Protein AF-A0A8J7GEV7-F1 (afdb_monomer)

Nearest PDB structures (foldseek):
  5o51-assembly1_A  TM=1.898E-01  e=5.907E-01  Aspergillus fumigatus Af293
  7d2l-assembly1_A  TM=5.134E-01  e=9.562E+00  Lachnospiraceae bacterium ND2006
  5g48-assembly2_A-3  TM=2.652E-01  e=6.012E+00  Helicobacter pylori 26695

Organism: NCBI:txid619741

Structure (mmCIF, N/CA/C/O backbone):
data_AF-A0A8J7GEV7-F1
#
_entry.id   AF-A0A8J7GEV7-F1
#
loop_
_atom_site.group_PDB
_atom_site.id
_atom_site.type_symbol
_atom_site.label_atom_id
_atom_site.label_alt_id
_atom_site.label_comp_id
_atom_site.label_asym_id
_atom_site.label_entity_id
_atom_site.label_seq_id
_atom_site.pdbx_PDB_ins_code
_atom_site.Cartn_x
_atom_site.Cartn_y
_atom_site.Cartn_z
_atom_site.occupancy
_atom_site.B_iso_or_equiv
_atom_site.auth_seq_id
_atom_site.auth_comp_id
_atom_site.auth_asym_id
_atom_site.auth_atom_id
_atom_site.pdbx_PDB_model_num
ATOM 1 N N . MET A 1 1 ? -17.402 -23.099 -0.673 1.00 46.50 1 MET A N 1
ATOM 2 C CA . MET A 1 1 ? -16.917 -21.732 -0.405 1.00 46.50 1 MET A CA 1
ATOM 3 C C . MET A 1 1 ? -16.219 -21.766 0.934 1.00 46.50 1 MET A C 1
ATOM 5 O O . MET A 1 1 ? -16.888 -21.851 1.955 1.00 46.50 1 MET A O 1
ATOM 9 N N . THR A 1 2 ? -14.894 -21.843 0.924 1.00 47.38 2 THR A N 1
ATOM 10 C CA . THR A 1 2 ? -14.073 -21.653 2.123 1.00 47.38 2 THR A CA 1
ATOM 11 C C . THR A 1 2 ? -14.200 -20.180 2.526 1.00 47.38 2 THR A C 1
ATOM 13 O O . THR A 1 2 ? -14.180 -19.332 1.633 1.00 47.38 2 THR A O 1
ATOM 16 N N . PRO A 1 3 ? -14.414 -19.838 3.805 1.00 52.75 3 PRO A N 1
ATOM 17 C CA . PRO A 1 3 ? -14.437 -18.439 4.215 1.00 52.75 3 PRO A CA 1
ATOM 18 C C . PRO A 1 3 ? -13.064 -17.811 3.948 1.00 52.75 3 PRO A C 1
ATOM 20 O O . PRO A 1 3 ? -12.054 -18.326 4.431 1.00 52.75 3 PRO A O 1
ATOM 23 N N . LEU A 1 4 ? -13.038 -16.704 3.195 1.00 63.97 4 LEU A N 1
ATOM 24 C CA . LEU A 1 4 ? -11.862 -15.839 3.093 1.00 63.97 4 LEU A CA 1
ATOM 25 C C . LEU A 1 4 ? -11.499 -15.418 4.514 1.00 63.97 4 LEU A C 1
ATOM 27 O O . LEU A 1 4 ? -12.257 -14.713 5.180 1.00 63.97 4 LEU A O 1
ATOM 31 N N . THR A 1 5 ? -10.388 -15.942 5.013 1.00 82.50 5 THR A N 1
ATOM 32 C CA . THR A 1 5 ? -9.914 -15.615 6.353 1.00 82.50 5 THR A CA 1
ATOM 33 C C . THR A 1 5 ? -8.869 -14.526 6.193 1.00 82.50 5 THR A C 1
ATOM 35 O O . THR A 1 5 ? -7.864 -14.732 5.514 1.00 82.50 5 THR A O 1
ATOM 38 N N . ALA A 1 6 ? -9.130 -13.369 6.795 1.00 89.56 6 ALA A N 1
ATOM 39 C CA . ALA A 1 6 ? -8.178 -12.273 6.864 1.00 89.56 6 ALA A CA 1
ATOM 40 C C . ALA A 1 6 ? -7.364 -12.396 8.160 1.00 89.56 6 ALA A C 1
ATOM 42 O O . ALA A 1 6 ? -7.912 -12.722 9.213 1.00 89.56 6 ALA A O 1
ATOM 43 N N . THR A 1 7 ? -6.056 -12.167 8.087 1.00 93.94 7 THR A N 1
ATOM 44 C CA . THR A 1 7 ? -5.143 -12.200 9.237 1.00 93.94 7 THR A CA 1
ATOM 45 C C . THR A 1 7 ? -4.447 -10.853 9.355 1.00 93.94 7 THR A C 1
ATOM 47 O O . THR A 1 7 ? -3.793 -10.428 8.404 1.00 93.94 7 THR A O 1
ATOM 50 N N . ALA A 1 8 ? -4.573 -10.194 10.507 1.00 94.31 8 ALA A N 1
ATOM 51 C CA . ALA A 1 8 ? -3.779 -9.012 10.815 1.00 94.31 8 ALA A CA 1
ATOM 52 C C . ALA A 1 8 ? -2.306 -9.413 10.945 1.00 94.31 8 ALA A C 1
ATOM 54 O O . ALA A 1 8 ? -1.983 -10.358 11.668 1.00 94.31 8 ALA A O 1
ATOM 55 N N . LEU A 1 9 ? -1.430 -8.712 10.232 1.00 95.44 9 LEU A N 1
ATOM 56 C CA . LEU A 1 9 ? 0.014 -8.946 10.256 1.00 95.44 9 LEU A CA 1
ATOM 57 C C . LEU A 1 9 ? 0.753 -7.916 11.114 1.00 95.44 9 LEU A C 1
ATOM 59 O O . LEU A 1 9 ? 1.797 -8.225 11.678 1.00 95.44 9 LEU A O 1
ATOM 63 N N . GLY A 1 10 ? 0.192 -6.716 11.267 1.00 96.19 10 GLY A N 1
ATOM 64 C CA . GLY A 1 10 ? 0.720 -5.695 12.165 1.00 96.19 10 GLY A CA 1
ATOM 65 C C . GLY A 1 10 ? 0.343 -4.282 11.743 1.00 96.19 10 GLY A C 1
ATOM 66 O O . GLY A 1 10 ? -0.339 -4.075 10.739 1.00 96.19 10 GLY A O 1
ATOM 67 N N . THR A 1 11 ? 0.820 -3.308 12.512 1.00 97.94 11 THR A N 1
ATOM 68 C CA . THR A 1 11 ? 0.628 -1.880 12.239 1.00 97.94 11 THR A CA 1
ATOM 69 C C . THR A 1 11 ? 1.789 -1.354 11.403 1.00 97.94 11 THR A C 1
ATOM 71 O O . THR A 1 11 ? 2.949 -1.502 11.788 1.00 97.94 11 THR A O 1
ATOM 74 N N . LEU A 1 12 ? 1.488 -0.745 10.258 1.00 98.00 12 LEU A N 1
ATOM 75 C CA . LEU A 1 12 ? 2.449 -0.104 9.372 1.00 98.00 12 LEU A CA 1
ATOM 76 C C . LEU A 1 12 ? 3.213 1.004 10.093 1.00 98.00 12 LEU A C 1
ATOM 78 O O . LEU A 1 12 ? 2.644 1.797 10.845 1.00 98.00 12 LEU A O 1
ATOM 82 N N . ASP A 1 13 ? 4.502 1.092 9.790 1.00 98.00 13 ASP A N 1
ATOM 83 C CA . ASP A 1 13 ? 5.324 2.205 10.233 1.00 98.00 13 ASP A CA 1
ATOM 84 C C . ASP A 1 13 ? 5.053 3.417 9.334 1.00 98.00 13 ASP A C 1
ATOM 86 O O . ASP A 1 13 ? 5.380 3.430 8.137 1.00 98.00 13 ASP A O 1
ATOM 90 N N . THR A 1 14 ? 4.380 4.417 9.903 1.00 97.88 14 THR A N 1
ATOM 91 C CA . THR A 1 14 ? 3.931 5.602 9.173 1.00 97.88 14 THR A CA 1
ATOM 92 C C . THR A 1 14 ? 4.368 6.891 9.851 1.00 97.88 14 THR A C 1
ATOM 94 O O . THR A 1 14 ? 4.453 6.986 11.072 1.00 97.88 14 THR A O 1
ATOM 97 N N . HIS A 1 15 ? 4.616 7.913 9.036 1.00 96.88 15 HIS A N 1
ATOM 98 C CA . HIS A 1 15 ? 4.834 9.281 9.486 1.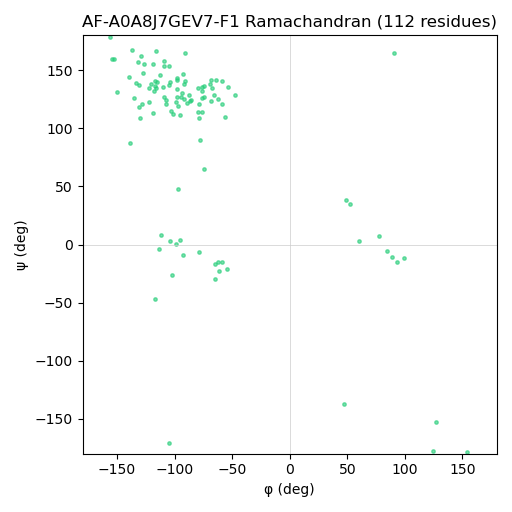00 96.88 15 HIS A CA 1
ATOM 99 C C . HIS A 1 15 ? 3.617 10.136 9.129 1.00 96.88 15 HIS A C 1
ATOM 101 O O . HIS A 1 15 ? 3.289 10.274 7.947 1.00 96.88 15 HIS A O 1
ATOM 107 N N . GLU A 1 16 ? 2.979 10.734 10.133 1.00 96.31 16 GLU A N 1
ATOM 108 C CA . GLU A 1 16 ? 1.834 11.625 9.941 1.00 96.31 16 GLU A CA 1
ATOM 109 C C . GLU A 1 16 ? 2.282 13.035 9.515 1.00 96.31 16 GLU A C 1
ATOM 111 O O . GLU A 1 16 ? 3.214 13.604 10.086 1.00 96.31 16 GLU A O 1
ATOM 116 N N . ALA A 1 17 ? 1.623 13.605 8.507 1.00 95.12 17 ALA A N 1
ATOM 117 C CA . ALA A 1 17 ? 1.741 15.013 8.132 1.00 95.12 17 ALA A CA 1
ATOM 118 C C . ALA A 1 17 ? 0.419 15.499 7.528 1.00 95.12 17 ALA A C 1
ATOM 120 O O . ALA A 1 17 ? -0.134 14.840 6.651 1.00 95.12 17 ALA A O 1
ATOM 121 N N . ASP A 1 18 ? -0.083 16.643 7.997 1.00 93.69 18 ASP A N 1
ATOM 122 C CA . ASP A 1 18 ? -1.315 17.274 7.496 1.00 93.69 18 ASP A CA 1
ATOM 123 C C . ASP A 1 18 ? -2.543 16.336 7.467 1.00 93.69 18 ASP A C 1
ATOM 125 O O . ASP A 1 18 ? -3.392 16.418 6.582 1.00 93.69 18 ASP A O 1
ATOM 129 N N . GLY A 1 19 ? -2.643 15.425 8.444 1.00 91.56 19 GLY A N 1
ATOM 130 C CA . GLY A 1 19 ? -3.728 14.439 8.546 1.00 91.56 19 GLY A CA 1
ATOM 131 C C . GLY A 1 19 ? -3.607 13.244 7.592 1.00 91.56 19 GLY A C 1
ATOM 132 O O . GLY A 1 19 ? -4.528 12.433 7.509 1.00 91.56 19 GLY A O 1
ATOM 133 N N . LEU A 1 20 ? -2.488 13.124 6.874 1.00 94.06 20 LEU A N 1
ATOM 134 C CA . LEU A 1 20 ? -2.150 12.002 6.001 1.00 94.06 20 LEU A CA 1
ATOM 135 C C . LEU A 1 20 ? -1.021 11.174 6.613 1.00 94.06 20 LEU A C 1
ATOM 137 O O . LEU A 1 20 ? -0.180 11.694 7.345 1.00 94.06 20 LEU A O 1
ATOM 141 N N . HIS A 1 21 ? -0.952 9.891 6.267 1.00 97.19 21 HIS A N 1
ATOM 142 C CA . HIS A 1 21 ? 0.046 8.971 6.810 1.00 97.19 21 HIS A CA 1
ATOM 143 C C . HIS A 1 21 ? 0.938 8.419 5.708 1.00 97.19 21 HIS A C 1
ATOM 145 O O . HIS A 1 21 ? 0.488 7.662 4.853 1.00 97.19 21 HIS A O 1
ATOM 151 N N . ARG A 1 22 ? 2.221 8.777 5.720 1.00 97.44 22 ARG A N 1
ATOM 152 C CA . ARG A 1 22 ? 3.194 8.239 4.765 1.00 97.44 22 ARG A CA 1
ATOM 153 C C . ARG A 1 22 ? 3.761 6.936 5.284 1.00 97.44 22 ARG A C 1
ATOM 155 O O . ARG A 1 22 ? 4.391 6.953 6.339 1.00 97.44 22 ARG A O 1
ATOM 162 N N . VAL A 1 23 ? 3.655 5.858 4.515 1.00 97.19 23 VAL A N 1
ATOM 163 C CA . VAL A 1 23 ? 4.376 4.615 4.819 1.00 97.19 23 VAL A CA 1
ATOM 164 C C . VAL A 1 23 ? 5.871 4.843 4.617 1.00 97.19 23 VAL A C 1
ATOM 166 O O . VAL A 1 23 ? 6.314 5.283 3.554 1.00 97.19 23 VAL A O 1
ATOM 169 N N . ILE A 1 24 ? 6.662 4.600 5.660 1.00 95.19 24 ILE A N 1
ATOM 170 C CA . ILE A 1 24 ? 8.084 4.951 5.663 1.00 95.19 24 ILE A CA 1
ATOM 171 C C . ILE A 1 24 ? 8.838 4.147 4.596 1.00 95.19 24 ILE A C 1
ATOM 173 O O . ILE A 1 24 ? 8.565 2.976 4.361 1.00 95.19 24 ILE A O 1
ATOM 177 N N . SER A 1 25 ? 9.803 4.781 3.924 1.00 93.62 25 SER A N 1
ATOM 178 C CA . SER A 1 25 ? 10.689 4.153 2.925 1.00 93.62 25 SER A CA 1
ATOM 179 C C . SER A 1 25 ? 10.006 3.533 1.695 1.00 93.62 25 SER A C 1
ATOM 181 O O . SER A 1 25 ? 10.709 2.972 0.852 1.00 93.62 25 SER A O 1
ATOM 183 N N . LEU A 1 26 ? 8.680 3.638 1.558 1.00 97.31 26 LEU A N 1
ATOM 184 C CA . LEU A 1 26 ? 7.937 3.161 0.396 1.00 97.31 26 LEU A CA 1
ATOM 185 C C . LEU A 1 26 ? 7.515 4.319 -0.508 1.00 97.31 26 LEU A C 1
ATOM 187 O O . LEU A 1 26 ? 7.086 5.384 -0.055 1.00 97.31 26 LEU A O 1
ATOM 191 N N . CYS A 1 27 ? 7.618 4.079 -1.808 1.00 97.25 27 CYS A N 1
ATOM 192 C CA . CYS A 1 27 ? 7.100 4.950 -2.848 1.00 97.25 27 CYS A CA 1
ATOM 193 C C . CYS A 1 27 ? 6.248 4.154 -3.836 1.00 97.25 27 CYS A C 1
ATOM 195 O O . CYS A 1 27 ? 6.323 2.925 -3.906 1.00 97.25 27 CYS A O 1
ATOM 197 N N . LEU A 1 28 ? 5.434 4.878 -4.589 1.00 96.94 28 LEU A N 1
ATOM 198 C CA . LEU A 1 28 ? 4.639 4.376 -5.691 1.00 96.94 28 LEU A CA 1
ATOM 199 C C . LEU A 1 28 ? 5.207 4.926 -6.989 1.00 96.94 28 LEU A C 1
ATOM 201 O O . LEU A 1 28 ? 5.530 6.108 -7.069 1.00 96.94 28 LEU A O 1
ATOM 205 N N . HIS A 1 29 ? 5.334 4.059 -7.981 1.00 96.38 29 HIS A N 1
ATOM 206 C CA . HIS A 1 29 ? 5.689 4.436 -9.339 1.00 96.38 29 HIS A CA 1
ATOM 207 C C . HIS A 1 29 ? 4.470 4.268 -10.237 1.00 96.38 29 HIS A C 1
ATOM 209 O O . HIS A 1 29 ? 3.875 3.192 -10.227 1.00 96.38 29 HIS A O 1
ATOM 215 N N . ASP A 1 30 ? 4.096 5.302 -10.976 1.00 95.31 30 ASP A N 1
ATOM 216 C CA . ASP A 1 30 ? 3.030 5.214 -11.970 1.00 95.31 30 ASP A CA 1
ATOM 217 C C . ASP A 1 30 ? 3.591 4.725 -13.307 1.00 95.31 30 ASP A C 1
ATOM 219 O O . ASP A 1 30 ? 4.509 5.317 -13.863 1.00 95.31 30 ASP A O 1
ATOM 223 N N . ASP A 1 31 ? 3.042 3.638 -13.843 1.00 90.44 31 ASP A N 1
ATOM 224 C CA . ASP A 1 31 ? 3.463 3.111 -15.147 1.00 90.44 31 ASP A CA 1
ATOM 225 C C . ASP A 1 31 ? 3.170 4.058 -16.323 1.00 90.44 31 ASP A C 1
ATOM 227 O O . ASP A 1 31 ? 3.723 3.871 -17.408 1.00 90.44 31 ASP A O 1
ATOM 231 N N . HIS A 1 32 ? 2.299 5.051 -16.133 1.00 89.50 32 HIS A N 1
ATOM 232 C CA . HIS A 1 32 ? 1.932 6.021 -17.163 1.00 89.50 32 HIS A CA 1
ATOM 233 C C . HIS A 1 32 ? 2.772 7.307 -17.146 1.00 89.50 32 HIS A C 1
ATOM 235 O O . HIS A 1 32 ? 2.675 8.093 -18.091 1.00 89.50 32 HIS A O 1
ATOM 241 N N . ASP A 1 33 ? 3.604 7.511 -16.123 1.00 90.44 33 ASP A N 1
ATOM 242 C CA . ASP A 1 33 ? 4.456 8.691 -15.960 1.00 90.44 33 ASP A CA 1
ATOM 243 C C . ASP A 1 33 ? 5.898 8.251 -15.652 1.00 90.44 33 ASP A C 1
ATOM 245 O O . ASP A 1 33 ? 6.183 7.755 -14.565 1.00 90.44 33 ASP A O 1
ATOM 249 N N . GLU A 1 34 ? 6.824 8.425 -16.606 1.00 79.00 34 GLU A N 1
ATOM 250 C CA . GLU A 1 34 ? 8.226 7.982 -16.466 1.00 79.00 34 GLU A CA 1
ATOM 251 C C . GLU A 1 34 ? 8.968 8.661 -15.299 1.00 79.00 34 GLU A C 1
ATOM 253 O O . GLU A 1 34 ? 9.934 8.095 -14.780 1.00 79.00 34 GLU A O 1
ATOM 258 N N . ASP A 1 35 ? 8.501 9.834 -14.857 1.00 86.44 35 ASP A N 1
ATOM 259 C CA . ASP A 1 35 ? 9.017 10.555 -13.689 1.00 86.44 35 ASP A CA 1
ATOM 260 C C . ASP A 1 35 ? 8.086 10.425 -12.460 1.00 86.44 35 ASP A C 1
ATOM 262 O O . ASP A 1 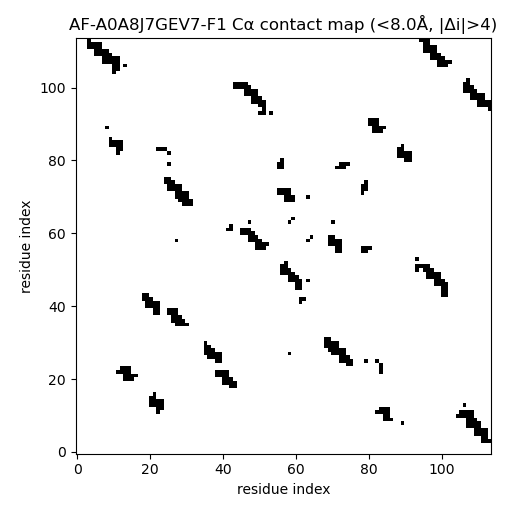35 ? 8.351 11.006 -11.399 1.00 86.44 35 ASP A O 1
ATOM 266 N N . GLY A 1 36 ? 7.006 9.646 -12.580 1.00 88.75 36 GLY A N 1
ATOM 267 C CA . GLY A 1 36 ? 5.893 9.528 -11.639 1.00 88.75 36 GLY A CA 1
ATOM 268 C C . GLY A 1 36 ? 6.233 8.737 -10.382 1.00 88.75 36 GLY A C 1
ATOM 269 O O . GLY A 1 36 ? 5.688 7.660 -10.145 1.00 88.75 36 GLY A O 1
ATOM 270 N N . VAL A 1 37 ? 7.151 9.252 -9.560 1.00 94.88 37 VAL A N 1
ATOM 271 C CA . VAL A 1 37 ? 7.494 8.682 -8.251 1.00 94.88 37 VAL A CA 1
ATOM 272 C C . VAL A 1 37 ? 6.815 9.473 -7.139 1.00 94.88 37 VAL A C 1
ATOM 274 O O . VAL A 1 37 ? 7.192 10.603 -6.825 1.00 94.88 37 VAL A O 1
ATOM 277 N N . TYR A 1 38 ? 5.864 8.836 -6.467 1.00 95.12 38 TYR A N 1
ATOM 278 C CA . TYR A 1 38 ? 5.087 9.426 -5.382 1.00 95.12 38 TYR A CA 1
ATOM 279 C C . TYR A 1 38 ? 5.411 8.757 -4.049 1.00 95.12 38 TYR A C 1
ATOM 281 O O . TYR A 1 38 ? 5.675 7.560 -3.973 1.00 95.12 38 TYR A O 1
ATOM 289 N N . ALA A 1 39 ? 5.383 9.512 -2.954 1.00 96.19 39 ALA A N 1
ATOM 290 C CA . ALA A 1 39 ? 5.415 8.901 -1.628 1.00 96.19 39 ALA A CA 1
ATOM 291 C C . ALA A 1 39 ? 4.104 8.142 -1.372 1.00 96.19 39 ALA A C 1
ATOM 293 O O . ALA A 1 39 ? 3.033 8.622 -1.747 1.00 96.19 39 ALA A O 1
ATOM 294 N N . TYR A 1 40 ? 4.178 6.982 -0.713 1.00 97.06 40 TYR A N 1
ATOM 295 C CA . TYR A 1 40 ? 2.980 6.195 -0.426 1.00 97.06 40 TYR A CA 1
ATOM 296 C C . TYR A 1 40 ? 2.215 6.785 0.768 1.00 97.06 40 TYR A C 1
ATOM 298 O O . TYR A 1 40 ? 2.485 6.457 1.925 1.00 97.06 40 TYR A O 1
ATOM 306 N N . TRP A 1 41 ? 1.294 7.702 0.474 1.00 97.12 41 TRP A N 1
ATOM 307 C CA . TRP A 1 41 ? 0.398 8.323 1.449 1.00 97.12 41 TRP A CA 1
ATOM 308 C C . TRP A 1 41 ? -0.910 7.545 1.591 1.00 97.12 41 TRP A C 1
ATOM 310 O O . TRP A 1 41 ? -1.480 7.085 0.602 1.00 97.12 41 TRP A O 1
ATOM 320 N N . LEU A 1 42 ? -1.382 7.442 2.829 1.00 96.94 42 LEU A N 1
ATOM 321 C CA . LEU A 1 42 ? -2.641 6.832 3.230 1.00 96.94 42 LEU A CA 1
ATOM 322 C C . LEU A 1 42 ? -3.536 7.907 3.857 1.00 96.94 42 LEU A C 1
ATOM 324 O O . LEU A 1 42 ? -3.079 8.716 4.673 1.00 96.94 42 LEU A O 1
ATOM 328 N N . VAL A 1 43 ? -4.810 7.904 3.484 1.00 96.12 43 VAL A N 1
ATOM 329 C CA . VAL A 1 43 ? -5.823 8.871 3.911 1.00 96.12 43 VAL A CA 1
ATOM 330 C C . VAL A 1 43 ? -6.780 8.191 4.894 1.00 96.12 43 VAL A C 1
ATOM 332 O O . VAL A 1 43 ? -7.361 7.156 4.558 1.00 96.12 43 VAL A O 1
ATOM 335 N N . PRO A 1 44 ? -6.973 8.727 6.112 1.00 93.00 44 PRO A N 1
ATOM 336 C CA . PRO A 1 44 ? -7.909 8.151 7.073 1.00 93.00 44 PRO A CA 1
ATOM 33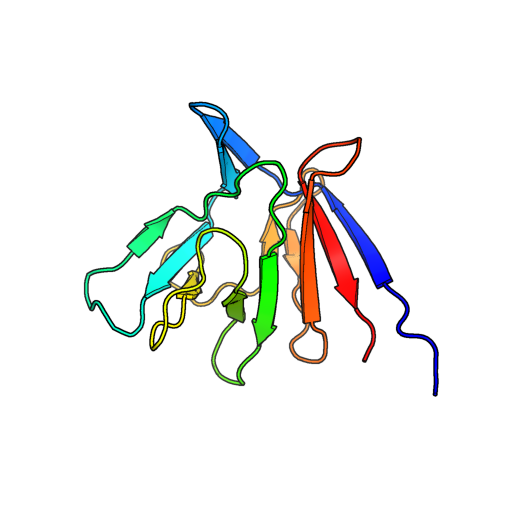7 C C . PRO A 1 44 ? -9.316 7.960 6.487 1.00 93.00 44 PRO A C 1
ATOM 339 O O . PRO A 1 44 ? -9.856 8.845 5.827 1.00 93.00 44 PRO A O 1
ATOM 342 N N . GLY A 1 45 ? -9.919 6.799 6.750 1.00 92.50 45 GLY A N 1
ATOM 343 C CA . GLY A 1 45 ? -11.228 6.414 6.208 1.00 92.50 45 GLY A CA 1
ATOM 344 C C . GLY A 1 45 ? -11.173 5.704 4.852 1.00 92.50 45 GLY A C 1
ATOM 345 O O . GLY A 1 45 ? -12.177 5.120 4.445 1.00 92.50 45 GLY A O 1
ATOM 346 N N . GLU A 1 46 ? -10.019 5.688 4.183 1.00 95.94 46 GLU A N 1
ATOM 347 C CA . GLU A 1 46 ? -9.812 4.901 2.969 1.00 95.94 46 GLU A CA 1
ATOM 348 C C . GLU A 1 46 ? -9.271 3.497 3.271 1.00 95.94 46 GLU A C 1
ATOM 350 O O . GLU A 1 46 ? -8.811 3.172 4.369 1.00 95.94 46 GLU A O 1
ATOM 355 N N . THR A 1 47 ? -9.364 2.633 2.266 1.00 95.88 47 THR A N 1
ATOM 356 C CA . THR A 1 47 ? -8.820 1.278 2.276 1.00 95.88 47 THR A CA 1
ATOM 357 C C . THR A 1 47 ? -8.035 1.076 0.996 1.00 95.88 47 THR A C 1
ATOM 359 O O . THR A 1 47 ? -8.516 1.438 -0.080 1.00 95.88 47 THR A O 1
ATOM 362 N N . TYR A 1 48 ? -6.865 0.458 1.115 1.00 97.25 48 TYR A N 1
ATOM 363 C CA . TYR A 1 48 ? -5.995 0.186 -0.020 1.00 97.25 48 TYR A CA 1
ATOM 364 C C . TYR A 1 48 ? -5.760 -1.309 -0.160 1.00 97.25 48 TYR A C 1
ATOM 366 O O . TYR A 1 48 ? -5.575 -2.021 0.827 1.00 97.25 48 TYR A O 1
ATOM 374 N N . GLY A 1 49 ? -5.793 -1.784 -1.397 1.00 96.69 49 GLY A N 1
ATOM 375 C CA . GLY A 1 49 ? -5.453 -3.146 -1.769 1.00 96.69 49 GLY A CA 1
ATOM 376 C C . GLY A 1 49 ? -4.025 -3.211 -2.283 1.00 96.69 49 GLY A C 1
ATOM 377 O O . GLY A 1 49 ? -3.572 -2.313 -2.991 1.00 96.69 49 GLY A O 1
ATOM 378 N N . LEU A 1 50 ? -3.337 -4.295 -1.953 1.00 96.94 50 LEU A N 1
ATOM 379 C CA . LEU A 1 50 ? -1.998 -4.598 -2.426 1.00 96.94 50 LEU A CA 1
ATOM 380 C C . LEU A 1 50 ? -1.993 -6.014 -3.008 1.00 96.94 50 LEU A C 1
ATOM 382 O O . LEU A 1 50 ? -2.325 -6.982 -2.319 1.00 96.94 50 LEU A O 1
ATOM 386 N N . ALA A 1 51 ? -1.644 -6.128 -4.285 1.00 96.62 51 ALA A N 1
ATOM 387 C CA . ALA A 1 51 ? -1.652 -7.393 -5.014 1.00 96.62 51 ALA A CA 1
ATOM 388 C C . ALA A 1 51 ? -0.428 -7.507 -5.924 1.00 96.62 51 ALA A C 1
ATOM 390 O O . ALA A 1 51 ? 0.027 -6.513 -6.494 1.00 96.62 51 ALA A O 1
ATOM 391 N N . HIS A 1 52 ? 0.100 -8.720 -6.061 1.00 96.62 52 HIS A N 1
ATOM 392 C CA . HIS A 1 52 ? 1.209 -8.997 -6.962 1.00 96.62 52 HIS A CA 1
ATOM 393 C C . HIS A 1 52 ? 0.679 -9.328 -8.363 1.00 96.62 52 HIS A C 1
ATOM 395 O O . HIS A 1 52 ? -0.177 -10.196 -8.511 1.00 96.62 52 HIS A O 1
ATOM 401 N N . ASP A 1 53 ? 1.188 -8.660 -9.400 1.00 95.00 53 ASP A N 1
ATOM 402 C CA . ASP A 1 53 ? 0.743 -8.862 -10.793 1.00 95.00 53 ASP A CA 1
ATOM 403 C C . ASP A 1 53 ? 1.614 -9.856 -11.586 1.00 95.00 53 ASP A C 1
ATOM 405 O O . ASP A 1 53 ? 1.411 -10.075 -12.779 1.00 95.00 53 ASP A O 1
ATOM 409 N N . GLY A 1 54 ? 2.600 -10.461 -10.919 1.00 93.06 54 GLY A N 1
ATOM 410 C CA . GLY A 1 54 ? 3.608 -11.338 -11.520 1.00 93.06 54 GLY A CA 1
ATOM 411 C C . GLY A 1 54 ? 4.942 -10.641 -11.800 1.00 93.06 54 GLY A C 1
ATOM 412 O O . GLY A 1 54 ? 5.935 -11.326 -12.036 1.00 93.06 54 GLY A O 1
AT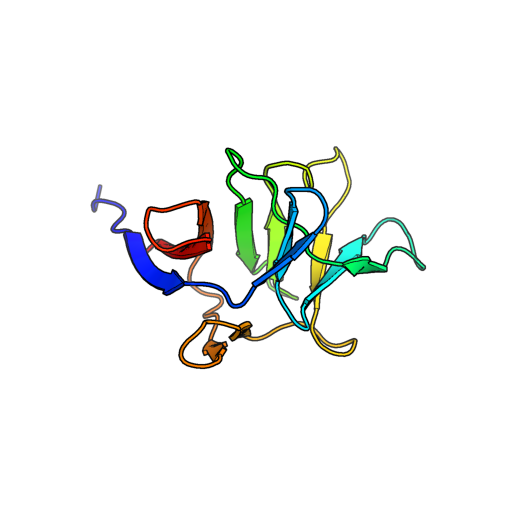OM 413 N N . VAL A 1 55 ? 4.997 -9.309 -11.711 1.00 91.50 55 VAL A N 1
ATOM 414 C CA . VAL A 1 55 ? 6.221 -8.513 -11.879 1.00 91.50 55 VAL A CA 1
ATOM 415 C C . VAL A 1 55 ? 6.576 -7.772 -10.594 1.00 91.50 55 VAL A C 1
ATOM 417 O O . V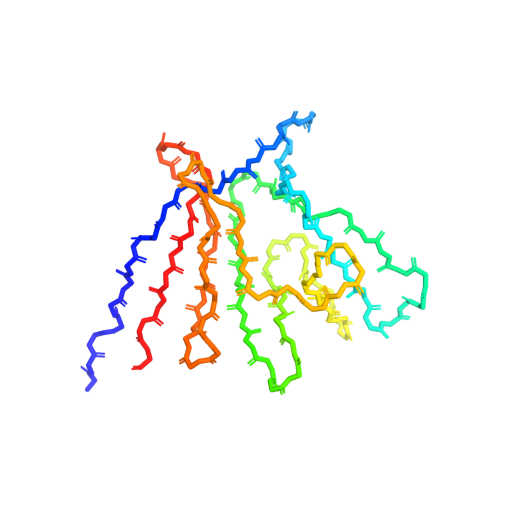AL A 1 55 ? 7.734 -7.774 -10.179 1.00 91.50 55 VAL A O 1
ATOM 420 N N . THR A 1 56 ? 5.599 -7.120 -9.969 1.00 95.62 56 THR A N 1
ATOM 421 C CA . THR A 1 56 ? 5.777 -6.405 -8.700 1.00 95.62 56 THR A CA 1
ATOM 422 C C . THR A 1 56 ? 4.443 -6.285 -7.969 1.00 95.62 56 THR A C 1
ATOM 424 O O . THR A 1 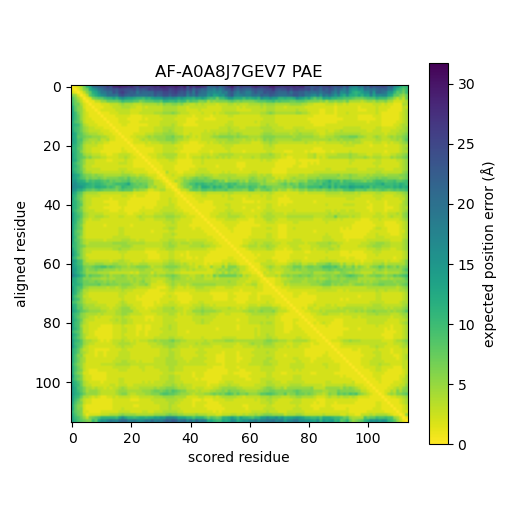56 ? 3.384 -6.676 -8.457 1.00 95.62 56 THR A O 1
ATOM 427 N N . TRP A 1 57 ? 4.491 -5.686 -6.790 1.00 97.69 57 TRP A N 1
ATOM 428 C CA . TRP A 1 57 ? 3.314 -5.284 -6.047 1.00 97.69 57 TRP A CA 1
ATOM 429 C C . TRP A 1 57 ? 2.675 -4.021 -6.619 1.00 97.69 57 TRP A C 1
ATOM 431 O O . TRP A 1 57 ? 3.367 -3.042 -6.910 1.00 97.69 57 TRP A O 1
ATOM 441 N N . THR A 1 58 ? 1.352 -4.044 -6.733 1.00 97.38 58 THR A N 1
ATOM 442 C CA . THR A 1 58 ? 0.508 -2.939 -7.197 1.00 97.38 58 THR A CA 1
ATOM 443 C C . THR A 1 58 ? -0.423 -2.492 -6.080 1.00 97.38 58 THR A C 1
ATOM 445 O O . THR A 1 58 ? -0.929 -3.324 -5.324 1.00 97.38 58 THR A O 1
ATOM 448 N N . VAL A 1 59 ? -0.626 -1.183 -5.963 1.00 97.31 59 VAL A N 1
ATOM 449 C CA . VAL A 1 59 ? -1.534 -0.561 -4.998 1.00 97.31 59 VAL A CA 1
ATOM 450 C C . VAL A 1 59 ? -2.789 -0.092 -5.717 1.00 97.31 59 VAL A C 1
ATOM 452 O O . VAL A 1 59 ? -2.724 0.476 -6.804 1.00 97.31 59 VAL A O 1
ATOM 455 N N . THR A 1 60 ? -3.932 -0.331 -5.086 1.00 95.50 60 THR A N 1
ATOM 456 C CA . THR A 1 60 ? -5.249 0.138 -5.527 1.00 95.50 60 THR A CA 1
ATOM 457 C C . THR A 1 60 ? -6.042 0.651 -4.332 1.00 95.50 60 THR A C 1
ATOM 459 O O . THR A 1 60 ? -5.690 0.378 -3.185 1.00 95.50 60 THR A O 1
ATOM 462 N N . GLY A 1 61 ? -7.150 1.342 -4.583 1.00 93.81 61 GLY A N 1
ATOM 463 C CA . GLY A 1 61 ? -8.028 1.864 -3.541 1.00 93.81 61 GLY A CA 1
ATOM 464 C C . GLY A 1 61 ? -7.654 3.276 -3.098 1.00 93.81 61 GLY A C 1
ATOM 465 O O . GLY A 1 61 ? -6.585 3.795 -3.427 1.00 93.81 61 GLY A O 1
ATOM 466 N N . GLY A 1 62 ? -8.590 3.909 -2.391 1.00 90.88 62 GLY A N 1
ATOM 467 C CA . GLY A 1 62 ? -8.481 5.299 -1.960 1.00 90.88 62 GLY A CA 1
ATOM 468 C C . GLY A 1 62 ? -8.040 6.252 -3.077 1.00 90.88 62 GLY A C 1
ATOM 469 O O . GLY A 1 62 ? -8.458 6.109 -4.228 1.00 90.88 62 GLY A O 1
ATOM 470 N N . ALA A 1 63 ? -7.133 7.168 -2.744 1.00 88.12 63 ALA A N 1
ATOM 471 C CA . ALA A 1 63 ? -6.521 8.108 -3.685 1.00 88.12 63 ALA A CA 1
ATOM 472 C C . ALA A 1 63 ? -5.685 7.461 -4.815 1.00 88.12 63 ALA A C 1
ATOM 474 O O . ALA A 1 63 ? -5.402 8.124 -5.808 1.00 88.12 63 ALA A O 1
ATOM 475 N N . TRP A 1 64 ? -5.315 6.178 -4.711 1.00 92.56 64 TRP A N 1
ATOM 476 C CA . TRP A 1 64 ? -4.487 5.461 -5.695 1.00 92.56 64 TRP A CA 1
ATOM 477 C C . TRP A 1 64 ? -5.341 4.644 -6.668 1.00 92.56 64 TRP A C 1
ATOM 479 O O . TRP A 1 64 ? -5.115 3.454 -6.887 1.00 92.56 64 TRP A O 1
ATOM 489 N N . THR A 1 65 ? -6.384 5.270 -7.211 1.00 88.12 65 THR A N 1
ATOM 490 C CA . THR A 1 65 ? -7.317 4.635 -8.150 1.00 88.12 65 THR A CA 1
ATOM 491 C C . THR A 1 65 ? -7.667 5.609 -9.267 1.00 88.12 65 THR A C 1
ATOM 493 O O . THR A 1 65 ? -8.666 6.322 -9.192 1.00 88.12 65 THR A O 1
ATOM 496 N N . GLU A 1 66 ? -6.855 5.621 -10.321 1.00 90.06 66 GLU A N 1
ATOM 497 C CA . GLU A 1 66 ? -7.110 6.406 -11.529 1.00 90.06 66 GLU A CA 1
ATOM 498 C C . GLU A 1 66 ? -7.279 5.474 -12.746 1.00 90.06 66 GLU A C 1
ATOM 500 O O . GLU A 1 66 ? -6.486 4.544 -12.923 1.00 90.06 66 GLU A O 1
ATOM 505 N N . PRO A 1 67 ? -8.322 5.647 -13.587 1.00 88.62 67 PRO A N 1
ATOM 506 C CA . PRO A 1 67 ? -8.554 4.769 -14.732 1.00 88.62 67 PRO A CA 1
ATOM 507 C C . PRO A 1 67 ? -7.379 4.744 -15.711 1.00 88.62 67 PRO A C 1
ATOM 509 O O . PRO A 1 67 ? -7.031 5.757 -16.303 1.00 88.62 67 PRO A O 1
ATOM 512 N N . GLY A 1 68 ? -6.824 3.553 -15.932 1.00 88.94 68 GLY A N 1
ATOM 513 C CA . GLY A 1 68 ? -5.671 3.350 -16.808 1.00 88.94 68 GLY A CA 1
ATOM 514 C C . GLY A 1 68 ? -4.332 3.390 -16.077 1.00 88.94 68 GLY A C 1
ATOM 515 O O . GLY A 1 68 ? -3.373 2.869 -16.616 1.00 88.94 68 GLY A O 1
ATOM 516 N N . HIS A 1 69 ? -4.268 3.893 -14.846 1.00 93.81 69 HIS A N 1
ATOM 517 C CA . HIS A 1 69 ? -3.019 4.000 -14.097 1.00 93.81 69 HIS A CA 1
ATOM 518 C C . HIS A 1 69 ? -2.795 2.770 -13.216 1.00 93.81 69 HIS A C 1
ATOM 520 O O . HIS A 1 69 ? -3.736 2.161 -12.703 1.00 93.81 69 HIS A O 1
ATOM 526 N N . THR A 1 70 ? -1.529 2.393 -13.044 1.00 95.31 70 THR A N 1
ATOM 527 C CA . THR A 1 70 ? -1.117 1.322 -12.130 1.00 95.31 70 THR A CA 1
ATOM 528 C C . THR A 1 70 ? 0.018 1.835 -11.266 1.00 95.31 70 THR A C 1
ATOM 530 O O . THR A 1 70 ? 1.090 2.160 -11.770 1.00 95.31 70 THR A O 1
ATOM 533 N N . TYR A 1 71 ? -0.212 1.870 -9.956 1.00 96.88 71 TYR A N 1
ATOM 534 C CA . TYR A 1 71 ? 0.770 2.345 -8.992 1.00 96.88 71 TYR A CA 1
ATOM 535 C C . TYR A 1 71 ? 1.555 1.169 -8.413 1.00 96.88 71 TYR A C 1
ATOM 537 O O . TYR A 1 71 ? 1.022 0.337 -7.680 1.00 96.88 71 TYR A O 1
ATOM 545 N N . ARG A 1 72 ? 2.842 1.088 -8.745 1.00 96.62 72 ARG A N 1
ATOM 546 C CA . ARG A 1 72 ? 3.745 0.003 -8.351 1.00 96.62 72 ARG A CA 1
ATOM 547 C C . ARG A 1 72 ? 4.512 0.344 -7.084 1.00 96.62 72 ARG A C 1
ATOM 549 O O . ARG A 1 72 ? 5.210 1.354 -7.027 1.00 96.62 72 ARG A O 1
ATOM 556 N N . LEU A 1 73 ? 4.449 -0.538 -6.093 1.00 97.69 73 LEU A N 1
ATOM 557 C CA . LEU A 1 73 ? 5.129 -0.355 -4.817 1.00 97.69 73 LEU A CA 1
ATOM 558 C C . LEU A 1 73 ? 6.638 -0.591 -4.952 1.00 97.69 73 LEU A C 1
ATOM 560 O O . LEU A 1 73 ? 7.090 -1.650 -5.399 1.00 97.69 73 LEU A O 1
ATOM 564 N N . ARG A 1 74 ? 7.430 0.386 -4.513 1.00 96.94 74 ARG A N 1
ATOM 565 C CA . ARG A 1 74 ? 8.891 0.339 -4.526 1.00 96.94 74 ARG A CA 1
ATOM 566 C C . ARG A 1 74 ? 9.494 0.752 -3.191 1.00 96.94 74 ARG A C 1
ATOM 568 O O . ARG A 1 74 ? 8.899 1.490 -2.409 1.00 96.94 74 ARG A O 1
ATOM 575 N N . ARG A 1 75 ? 10.725 0.300 -2.962 1.00 95.50 75 ARG A N 1
ATOM 576 C CA . ARG A 1 75 ? 11.586 0.694 -1.846 1.00 95.50 75 ARG A CA 1
ATOM 577 C C . ARG A 1 75 ? 12.989 0.951 -2.380 1.00 95.50 75 ARG A C 1
ATOM 579 O O . ARG A 1 75 ? 13.555 0.101 -3.061 1.00 95.50 75 ARG A O 1
ATOM 586 N N . ALA A 1 76 ? 13.540 2.129 -2.090 1.00 92.06 76 ALA A N 1
ATOM 587 C CA . ALA A 1 76 ? 14.871 2.538 -2.554 1.00 92.06 76 ALA A CA 1
ATOM 588 C C . ALA A 1 76 ? 15.102 2.321 -4.072 1.00 92.06 76 ALA A C 1
ATOM 590 O O . ALA A 1 76 ? 16.179 1.912 -4.491 1.00 92.06 76 ALA A O 1
ATOM 591 N N . GLY A 1 77 ? 14.075 2.563 -4.896 1.00 90.31 77 GLY A N 1
ATOM 592 C CA . GLY A 1 77 ? 14.144 2.426 -6.358 1.00 90.31 77 GLY A CA 1
ATOM 593 C C . GLY A 1 77 ? 13.911 1.013 -6.910 1.00 90.31 77 GLY A C 1
ATOM 594 O O . GLY A 1 77 ? 13.793 0.860 -8.124 1.00 90.31 77 GLY A O 1
ATOM 595 N N . HIS A 1 78 ? 13.773 -0.001 -6.056 1.00 93.81 78 HIS A N 1
ATOM 596 C CA . HIS A 1 78 ? 13.535 -1.392 -6.454 1.00 93.81 78 HIS A CA 1
ATOM 597 C C . HIS A 1 78 ? 12.104 -1.838 -6.123 1.00 93.81 78 HIS A C 1
ATOM 599 O O . HIS A 1 78 ? 11.491 -1.237 -5.237 1.00 93.81 78 HIS A O 1
ATOM 605 N N . PRO A 1 79 ? 11.563 -2.880 -6.790 1.00 95.00 79 PRO A N 1
ATOM 606 C CA . PRO A 1 79 ? 10.326 -3.532 -6.359 1.00 95.00 79 PRO A CA 1
ATOM 607 C C . PRO A 1 79 ? 10.360 -3.836 -4.859 1.00 95.00 79 PRO A C 1
ATOM 609 O O . PRO A 1 79 ? 11.342 -4.387 -4.354 1.00 95.00 79 PRO A O 1
ATOM 612 N N . ALA A 1 80 ? 9.320 -3.429 -4.135 1.00 96.38 80 ALA A N 1
ATOM 613 C CA . ALA A 1 80 ? 9.223 -3.744 -2.716 1.00 96.38 80 ALA A CA 1
ATOM 614 C C . ALA A 1 80 ? 8.972 -5.249 -2.542 1.00 96.38 80 ALA A C 1
ATOM 616 O O . ALA A 1 80 ? 8.172 -5.819 -3.266 1.00 96.38 80 ALA A O 1
ATOM 617 N N . MET A 1 81 ? 9.626 -5.890 -1.575 1.00 96.62 81 MET A N 1
ATOM 618 C CA . MET A 1 81 ? 9.355 -7.293 -1.204 1.00 96.62 81 MET A CA 1
ATOM 619 C C . MET A 1 81 ? 8.768 -7.411 0.207 1.00 96.62 81 MET A C 1
ATOM 621 O O . MET A 1 81 ? 8.435 -8.497 0.671 1.00 96.62 81 MET A O 1
ATOM 625 N N . SER A 1 82 ? 8.669 -6.281 0.900 1.00 97.38 82 SER A N 1
ATOM 626 C CA . SER A 1 82 ? 8.184 -6.164 2.263 1.00 97.38 82 SER A CA 1
ATOM 627 C C . SER A 1 82 ? 7.580 -4.782 2.490 1.00 97.38 82 SER A C 1
ATOM 629 O O . SER A 1 82 ? 7.882 -3.825 1.765 1.00 97.38 82 SER A O 1
ATOM 631 N N . VAL A 1 83 ? 6.747 -4.672 3.521 1.00 97.25 83 VAL A N 1
ATOM 632 C CA . VAL A 1 83 ? 6.231 -3.400 4.037 1.00 97.25 83 VAL A CA 1
ATOM 633 C C . VAL A 1 83 ? 6.739 -3.179 5.462 1.00 97.25 83 VAL A C 1
ATOM 635 O O . VAL A 1 83 ? 6.804 -4.133 6.236 1.00 97.25 83 VAL A O 1
ATOM 638 N N . PRO A 1 84 ? 7.126 -1.950 5.837 1.00 97.69 84 PRO A N 1
ATOM 639 C CA . PRO A 1 84 ? 7.608 -1.692 7.181 1.00 97.69 84 PRO A CA 1
ATOM 640 C C . PRO A 1 84 ? 6.434 -1.641 8.153 1.00 97.69 84 PRO A C 1
ATOM 642 O O . PRO A 1 84 ? 5.444 -0.945 7.920 1.00 97.69 84 PRO A O 1
ATOM 645 N N . THR A 1 85 ? 6.574 -2.357 9.258 1.00 97.44 85 THR A N 1
ATOM 646 C CA . THR A 1 85 ? 5.668 -2.312 10.406 1.00 97.44 85 THR A CA 1
ATOM 647 C C . THR A 1 85 ? 6.415 -1.781 11.625 1.00 97.44 85 THR A C 1
ATOM 649 O O . THR A 1 85 ? 7.648 -1.766 11.654 1.00 97.44 85 THR A O 1
ATOM 652 N N . LEU A 1 86 ? 5.682 -1.410 12.674 1.00 96.25 86 LEU A N 1
ATOM 653 C CA . LEU A 1 86 ? 6.260 -0.967 13.949 1.00 96.25 86 LEU A CA 1
ATOM 654 C C . LEU A 1 86 ? 7.166 -2.019 14.623 1.00 96.25 86 LEU A C 1
ATOM 656 O O . LEU A 1 86 ? 7.922 -1.688 15.538 1.00 96.25 86 LEU A O 1
ATOM 660 N N . HIS A 1 87 ? 7.107 -3.283 14.193 1.00 94.31 87 HIS A N 1
ATOM 661 C CA . HIS A 1 87 ? 7.892 -4.390 14.750 1.00 94.31 87 HIS A CA 1
ATOM 662 C C . HIS A 1 87 ? 8.951 -4.946 13.789 1.00 94.31 87 HIS A C 1
ATOM 664 O O . HIS A 1 87 ? 9.601 -5.943 14.102 1.00 94.31 87 HIS A O 1
ATOM 670 N N . GLY A 1 88 ? 9.159 -4.289 12.647 1.00 95.56 88 GLY A N 1
ATOM 671 C CA . GLY A 1 88 ? 10.078 -4.721 11.598 1.00 95.56 88 GLY A CA 1
ATOM 672 C C . GLY A 1 88 ? 9.391 -4.857 10.245 1.00 95.56 88 GLY A C 1
ATOM 673 O O . GLY A 1 88 ? 8.210 -4.559 10.085 1.00 95.56 88 GLY A O 1
ATOM 674 N N . ASP A 1 89 ? 10.141 -5.286 9.241 1.00 97.19 89 ASP A N 1
ATOM 675 C CA . ASP A 1 89 ? 9.592 -5.478 7.902 1.00 97.19 89 ASP A CA 1
ATOM 676 C C . ASP A 1 89 ? 8.754 -6.761 7.821 1.00 97.19 89 ASP A C 1
ATOM 678 O O . ASP A 1 89 ? 9.254 -7.851 8.103 1.00 97.19 89 ASP A O 1
ATOM 682 N N . GLU A 1 90 ? 7.511 -6.636 7.358 1.00 97.50 90 GLU A N 1
ATOM 683 C CA . GLU A 1 90 ? 6.646 -7.765 7.023 1.00 97.50 90 GLU A CA 1
ATOM 684 C C . GLU A 1 90 ? 6.859 -8.154 5.559 1.00 97.50 90 GLU A C 1
ATOM 686 O O . GLU A 1 90 ? 6.688 -7.329 4.657 1.00 97.50 90 GLU A O 1
ATOM 691 N N . SER A 1 91 ? 7.252 -9.404 5.315 1.00 97.31 91 SER A N 1
ATOM 692 C CA . SER A 1 91 ? 7.497 -9.903 3.957 1.00 97.31 91 SER A CA 1
ATOM 693 C C . SER A 1 91 ? 6.183 -10.143 3.222 1.00 97.31 91 SER A C 1
ATOM 695 O O . SER A 1 91 ? 5.249 -10.727 3.766 1.00 97.31 91 SER A O 1
ATOM 697 N N . LEU A 1 92 ? 6.124 -9.721 1.962 1.00 96.12 92 LEU A N 1
ATOM 698 C CA . LEU A 1 92 ? 4.960 -9.948 1.119 1.00 96.12 92 LEU A CA 1
ATOM 699 C C . LEU A 1 92 ? 5.145 -11.231 0.304 1.00 96.12 92 LEU A C 1
ATOM 701 O O . LEU A 1 92 ? 6.169 -11.431 -0.351 1.00 96.12 92 LEU A O 1
ATOM 705 N N . ASP A 1 93 ? 4.131 -12.081 0.332 1.00 95.62 93 ASP A N 1
ATOM 706 C CA . ASP A 1 93 ? 4.049 -13.356 -0.363 1.00 95.62 93 ASP A CA 1
ATOM 707 C C . ASP A 1 93 ? 3.152 -13.193 -1.602 1.00 95.62 93 ASP A C 1
ATOM 709 O O . ASP A 1 93 ? 1.955 -12.942 -1.429 1.00 95.62 93 ASP A O 1
ATOM 713 N N . PRO A 1 94 ? 3.694 -13.333 -2.829 1.00 95.88 94 PRO A N 1
ATOM 714 C CA . PRO A 1 94 ? 2.958 -13.150 -4.082 1.00 95.88 94 PRO A CA 1
ATOM 715 C C . PRO A 1 94 ? 1.681 -13.985 -4.235 1.00 95.88 94 PRO A C 1
ATOM 717 O O . PRO A 1 94 ? 0.827 -13.611 -5.037 1.00 95.88 94 PRO A O 1
ATOM 720 N N . ASP A 1 95 ? 1.538 -15.084 -3.490 1.00 94.31 95 ASP A N 1
ATOM 721 C CA . ASP A 1 95 ? 0.350 -15.945 -3.540 1.00 94.31 95 ASP A CA 1
ATOM 722 C C . ASP A 1 95 ? -0.840 -15.377 -2.738 1.00 94.31 95 ASP A C 1
ATOM 724 O O . ASP A 1 95 ? -1.956 -15.906 -2.794 1.00 94.31 95 ASP A O 1
ATOM 728 N N . HIS A 1 96 ? -0.624 -14.276 -2.014 1.00 95.19 96 HIS A N 1
ATOM 729 C CA . HIS A 1 96 ? -1.627 -13.617 -1.190 1.00 95.19 96 HIS A CA 1
ATOM 730 C C . HIS A 1 96 ? -1.904 -12.187 -1.653 1.00 95.19 96 HIS A C 1
ATOM 732 O O . HIS A 1 96 ? -1.066 -11.502 -2.242 1.00 95.19 96 HIS A O 1
ATOM 738 N N . THR A 1 97 ? -3.099 -11.705 -1.318 1.00 96.00 97 THR A N 1
ATOM 739 C CA . THR A 1 97 ? -3.426 -10.283 -1.400 1.00 96.00 97 THR A CA 1
ATOM 740 C C . THR A 1 97 ? -3.451 -9.676 -0.011 1.00 96.00 97 THR A C 1
ATOM 742 O O . THR A 1 97 ? -3.690 -10.345 1.000 1.00 96.00 97 THR A O 1
ATOM 745 N N . TYR A 1 98 ? -3.196 -8.377 0.032 1.00 97.12 98 TYR A N 1
ATOM 746 C CA . TYR A 1 98 ? -3.122 -7.624 1.266 1.00 97.12 98 TYR A CA 1
ATOM 747 C C . TYR A 1 98 ? -4.047 -6.422 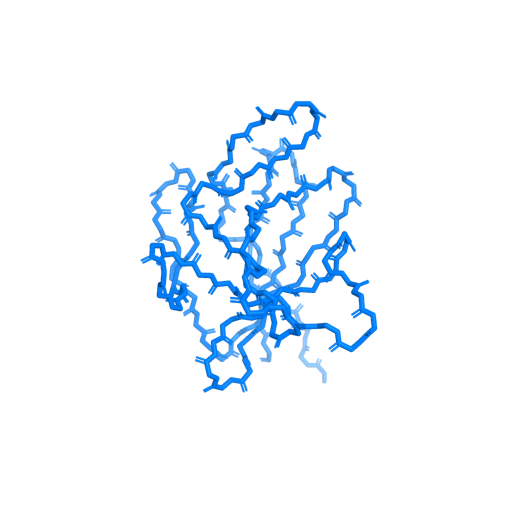1.197 1.00 97.12 98 TYR A C 1
ATOM 749 O O . TYR A 1 98 ? -4.378 -5.913 0.126 1.00 97.12 98 TYR A O 1
ATOM 757 N N . GLN A 1 99 ? -4.461 -5.967 2.365 1.00 96.94 99 GLN A N 1
ATOM 758 C CA . GLN A 1 99 ? -5.279 -4.787 2.533 1.00 96.94 99 GLN A CA 1
ATOM 759 C C . GLN A 1 99 ? -4.696 -3.937 3.650 1.00 96.94 99 GLN A C 1
ATOM 761 O O . GLN A 1 99 ? -4.302 -4.462 4.691 1.00 96.94 99 GLN A O 1
ATOM 766 N N . THR A 1 100 ? -4.687 -2.625 3.452 1.00 96.75 100 THR A N 1
ATOM 767 C CA . THR A 1 100 ? -4.351 -1.661 4.492 1.00 96.75 100 THR A CA 1
ATOM 768 C C . THR A 1 100 ? -5.558 -0.785 4.791 1.00 96.75 100 THR A C 1
ATOM 770 O O . THR A 1 100 ? -6.275 -0.349 3.887 1.00 96.75 100 THR A O 1
ATOM 773 N N . HIS A 1 101 ? -5.835 -0.574 6.072 1.00 95.75 101 HIS A N 1
ATOM 774 C CA . HIS A 1 101 ? -6.902 0.310 6.539 1.00 95.75 101 HIS A CA 1
ATOM 775 C C . HIS A 1 101 ? -6.576 0.833 7.938 1.00 95.75 101 HIS A C 1
ATOM 777 O O . HIS A 1 101 ? -5.749 0.263 8.650 1.00 95.75 101 HIS A O 1
ATOM 783 N N . HIS A 1 102 ? -7.209 1.937 8.325 1.00 95.44 102 HIS A N 1
ATOM 784 C CA . HIS A 1 102 ? -6.995 2.533 9.637 1.00 95.44 102 HIS A CA 1
ATOM 785 C C . HIS A 1 102 ? -7.795 1.778 10.714 1.00 95.44 102 HIS A C 1
ATOM 787 O O . HIS A 1 102 ? -9.028 1.804 10.707 1.00 95.44 102 HIS A O 1
ATOM 793 N N . GLY A 1 103 ? -7.092 1.119 11.632 1.00 90.69 103 GLY A N 1
ATOM 794 C CA . GLY A 1 103 ? -7.630 0.418 12.795 1.00 90.69 103 GLY A CA 1
ATOM 795 C C . GLY A 1 103 ? -7.414 1.178 14.114 1.00 90.69 103 GLY A C 1
ATOM 796 O O . GLY A 1 103 ? -7.016 2.347 14.108 1.00 90.69 103 GLY A O 1
ATOM 797 N N . PRO A 1 104 ? -7.704 0.551 15.270 1.00 87.44 104 PRO A N 1
ATOM 798 C CA . PRO A 1 104 ? -7.585 1.1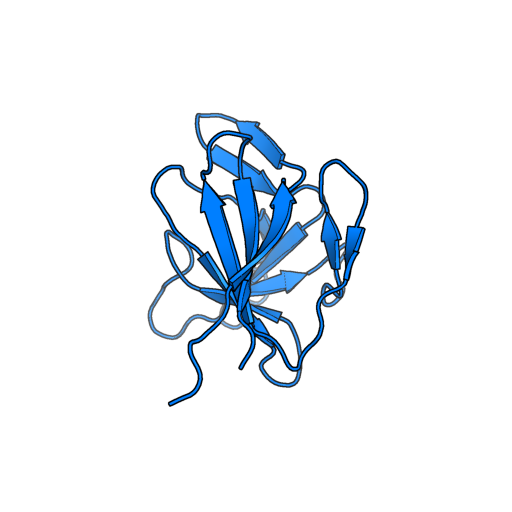86 16.585 1.00 87.44 104 PRO A CA 1
ATOM 799 C C . PRO A 1 104 ? -6.149 1.557 16.972 1.00 87.44 104 PRO A C 1
ATOM 801 O O . PRO A 1 104 ? -5.954 2.513 17.719 1.00 87.44 104 PRO A O 1
ATOM 804 N N . GLU A 1 10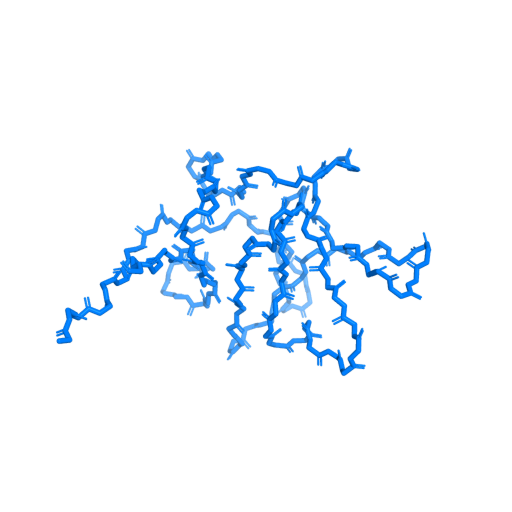5 ? -5.160 0.804 16.483 1.00 87.12 105 GLU A N 1
ATOM 805 C CA . GLU A 1 105 ? -3.740 0.995 16.813 1.00 87.12 105 GLU A CA 1
ATOM 806 C C . GLU A 1 105 ? -2.964 1.778 15.739 1.00 87.12 105 GLU A C 1
ATOM 808 O O . GLU A 1 105 ? -1.768 2.020 15.894 1.00 87.12 105 GLU A O 1
ATOM 813 N N . GLY A 1 106 ? -3.635 2.201 14.662 1.00 94.19 106 GLY A N 1
ATOM 814 C CA . GLY A 1 106 ? -3.043 2.914 13.529 1.00 94.19 106 GLY A CA 1
ATOM 815 C C . GLY A 1 106 ? -3.366 2.243 12.196 1.00 94.19 106 GLY A C 1
ATOM 816 O O . GLY A 1 106 ? -4.395 1.591 12.048 1.00 94.19 106 GLY A O 1
ATOM 817 N N . TRP A 1 107 ? -2.498 2.406 11.198 1.00 97.44 107 TRP A N 1
ATOM 818 C CA . TRP A 1 107 ? -2.666 1.756 9.895 1.00 97.44 107 TRP A CA 1
ATOM 819 C C . TRP A 1 107 ? -2.292 0.285 9.963 1.00 97.44 107 TRP A C 1
ATOM 821 O O . TRP A 1 107 ? -1.128 -0.040 10.136 1.00 97.44 107 TRP A O 1
ATOM 831 N N . GLU A 1 108 ? -3.254 -0.608 9.788 1.00 97.44 108 GLU A N 1
ATOM 832 C CA . GLU A 1 108 ? -3.039 -2.047 9.902 1.00 97.44 108 GLU A CA 1
ATOM 833 C C . GLU A 1 108 ? -2.844 -2.686 8.529 1.00 97.44 108 GLU A C 1
ATOM 835 O O . GLU A 1 108 ? -3.527 -2.335 7.565 1.00 97.44 108 GLU A O 1
ATOM 840 N N . LEU A 1 109 ? -1.941 -3.663 8.449 1.00 97.62 109 LEU A N 1
ATOM 841 C CA . LEU A 1 109 ? -1.777 -4.556 7.310 1.00 97.62 109 LEU A CA 1
ATOM 842 C C . LEU A 1 109 ? -2.497 -5.875 7.583 1.00 97.62 109 LEU A C 1
ATOM 844 O O . LEU A 1 109 ? -2.231 -6.556 8.575 1.00 97.62 109 LEU A O 1
ATOM 848 N N . TRP A 1 110 ? -3.355 -6.269 6.653 1.00 97.19 110 TRP A N 1
ATOM 849 C CA . TRP A 1 110 ? -4.105 -7.514 6.700 1.00 97.19 110 TRP A CA 1
ATOM 850 C C . TRP A 1 110 ? -3.805 -8.354 5.469 1.00 97.19 110 TRP A C 1
ATOM 852 O O . TRP A 1 110 ? -3.821 -7.845 4.353 1.00 97.19 110 TRP A O 1
ATOM 862 N N . ARG A 1 111 ? -3.571 -9.650 5.663 1.00 96.38 111 ARG A N 1
ATOM 863 C CA . ARG A 1 111 ? -3.446 -10.635 4.584 1.00 96.38 111 ARG A CA 1
ATOM 864 C C . ARG A 1 111 ? -4.763 -11.360 4.389 1.00 96.38 111 ARG A C 1
ATOM 866 O O . ARG A 1 111 ? -5.333 -11.844 5.366 1.00 96.38 111 ARG A O 1
ATOM 873 N N . HIS A 1 112 ? -5.202 -11.501 3.147 1.00 92.81 112 HIS A N 1
ATOM 874 C CA . HIS A 1 112 ? -6.342 -12.334 2.778 1.00 92.81 112 HIS A CA 1
ATOM 875 C C . HIS A 1 112 ? -5.841 -13.677 2.252 1.00 92.81 112 HIS A C 1
ATOM 877 O O . HIS A 1 112 ? -5.057 -13.725 1.306 1.00 92.81 112 HIS A O 1
ATOM 883 N N . ASN A 1 113 ? -6.277 -14.768 2.882 1.00 76.81 113 ASN A N 1
ATOM 884 C CA . ASN A 1 113 ? -5.979 -16.114 2.398 1.00 76.81 113 ASN A CA 1
ATOM 885 C C . ASN A 1 113 ? -6.918 -16.429 1.225 1.00 76.81 113 ASN A C 1
ATOM 887 O O . ASN A 1 113 ? -8.140 -16.369 1.399 1.00 76.81 113 ASN A O 1
ATOM 891 N N . THR A 1 114 ? -6.340 -16.716 0.060 1.00 64.62 114 THR A N 1
ATOM 892 C CA . THR A 1 114 ? -7.035 -17.091 -1.180 1.00 64.62 114 THR A CA 1
ATOM 893 C C . THR A 1 114 ? -7.500 -18.547 -1.184 1.00 64.62 114 THR A C 1
ATOM 895 O O . THR A 1 114 ? -6.919 -19.387 -0.458 1.00 64.62 114 THR A O 1
#

Sequence (114 aa):
MTPLTATALGTLDTHEADGLHRVISLCLHDDHDEDGVYAYWLVPGETYGLAHDGVTWTVTGGAWTEPGHTYRLRRAGHPAMSVPTLHGDESLDPDHTYQTHHGPEGWELWRHNT

pLDDT: mean 92.71, std 9.04, range [46.5, 98.0]

Radius of gyration: 13.49 Å; Cα contacts (8 Å, |Δi|>4): 252; chains: 1; bounding box: 32×39×34 Å

Mean predicted aligned error: 3.92 Å

Secondary structure (DSSP, 8-state):
-----EEEEEEB-EEEETTEEEEEEEEEEETT-TT-EEEEEE-TT-EEEEEE-SSSEEEEETTS--TT--EEEEETTEE-SEEEETTEEEEP-TTSEEEEEEETTEEEEEEEP-

Solvent-accessible surface area (backbone atoms only — not comparable to full-atom values): 6464 Å² total; per-residue (Å²): 134,82,79,76,49,72,44,81,76,46,38,47,32,60,49,78,54,98,84,29,31,30,41,56,77,35,31,27,35,34,78,86,35,100,82,38,72,41,74,38,68,45,56,80,89,37,49,35,41,37,41,48,78,86,83,44,34,35,47,35,41,57,95,54,63,52,95,93,59,50,34,32,39,24,36,92,90,37,71,41,61,53,48,49,27,78,89,47,72,46,74,63,56,70,88,39,40,35,38,39,37,69,53,97,91,40,44,32,38,29,38,40,52,121

Foldseek 3Di:
DPPFDKDWPAAADWDDDPQKTFRPQKWWAKPVDPVRTGTDIDHAPKKWKWADPPQAIWIDIDPRHDVPITIAIDGPPHGDQFGAHPVGTHGDDNQWMWMWHQDPVGIIIMITDD